Protein AF-A0AAX6GM76-F1 (afdb_monomer)

Nearest PDB structures (foldseek):
  7v5q-assembly1_B  TM=2.747E-01  e=6.723E+00  Equus caballus

pLDDT: mean 82.45, std 12.61, range [46.47, 95.69]

Radius of gyration: 21.74 Å; Cα contacts (8 Å, |Δi|>4): 68; chains: 1; bounding box: 50×52×58 Å

Organism: Iris pallida (NCBI:txid29817)

Structure (mmCIF, N/CA/C/O backbone):
data_AF-A0AAX6GM76-F1
#
_entry.id   AF-A0AAX6GM76-F1
#
loop_
_atom_site.group_PDB
_atom_site.id
_atom_site.type_symbol
_atom_site.label_atom_id
_atom_site.label_alt_id
_atom_site.label_comp_id
_atom_site.label_asym_i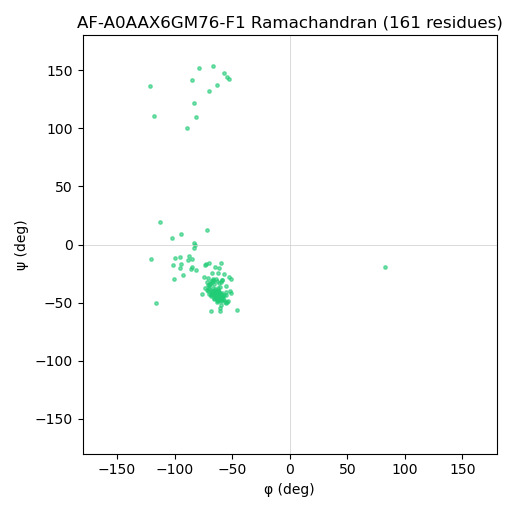d
_atom_site.label_entity_id
_atom_site.label_seq_id
_atom_site.pdbx_PDB_ins_code
_atom_site.Cartn_x
_atom_site.Cartn_y
_atom_site.Cartn_z
_atom_site.occupancy
_atom_site.B_iso_or_equiv
_atom_site.auth_seq_id
_atom_site.auth_comp_id
_atom_site.auth_asym_id
_atom_site.auth_atom_id
_atom_site.pdbx_PDB_model_num
ATOM 1 N N . MET A 1 1 ? -25.224 -11.315 -7.496 1.00 46.47 1 MET A N 1
ATOM 2 C CA . MET A 1 1 ? -23.792 -11.403 -7.122 1.00 46.47 1 MET A CA 1
ATOM 3 C C . MET A 1 1 ? -23.280 -12.782 -7.506 1.00 46.47 1 MET A C 1
ATOM 5 O O . MET A 1 1 ? -23.975 -13.757 -7.259 1.00 46.47 1 MET A O 1
ATOM 9 N N . ASN A 1 2 ? -22.149 -12.861 -8.211 1.00 49.84 2 ASN A N 1
ATOM 10 C CA . ASN A 1 2 ? -21.648 -14.112 -8.788 1.00 49.84 2 ASN A CA 1
ATOM 11 C C . ASN A 1 2 ? -21.162 -15.071 -7.682 1.00 49.84 2 ASN A C 1
ATOM 13 O O . ASN A 1 2 ? -20.393 -14.662 -6.814 1.00 49.84 2 ASN A O 1
ATOM 17 N N . LYS A 1 3 ? -21.581 -16.341 -7.735 1.00 53.06 3 LYS A N 1
ATOM 18 C CA . LYS A 1 3 ? -21.410 -17.371 -6.683 1.00 53.06 3 LYS A CA 1
ATOM 19 C C . LYS A 1 3 ? -19.941 -17.676 -6.323 1.00 53.06 3 LYS A C 1
ATOM 21 O O . LYS A 1 3 ? -19.661 -18.262 -5.286 1.00 53.06 3 LYS A O 1
ATOM 26 N N . TYR A 1 4 ? -19.003 -17.254 -7.172 1.00 53.56 4 TYR A N 1
ATOM 27 C CA . TYR A 1 4 ? -17.562 -17.489 -7.042 1.00 53.56 4 TYR A CA 1
ATOM 28 C C . TYR A 1 4 ? -16.806 -16.447 -6.200 1.00 53.56 4 TYR A C 1
ATOM 30 O O . TYR A 1 4 ? -15.641 -16.672 -5.886 1.00 53.56 4 TYR A O 1
ATOM 38 N N . ASN A 1 5 ? -17.435 -15.324 -5.825 1.00 54.28 5 ASN A N 1
ATOM 39 C CA . ASN A 1 5 ? -16.807 -14.305 -4.966 1.00 54.28 5 ASN A CA 1
ATOM 40 C C . ASN A 1 5 ? -16.889 -14.625 -3.461 1.00 54.28 5 ASN A C 1
ATOM 42 O O . ASN A 1 5 ? -16.346 -13.878 -2.656 1.00 54.28 5 ASN A O 1
ATOM 46 N N . GLU A 1 6 ? -17.549 -15.720 -3.082 1.00 59.25 6 GLU A N 1
ATOM 47 C CA . GLU A 1 6 ? -17.706 -16.137 -1.678 1.00 59.25 6 GLU A CA 1
ATOM 48 C C . GLU A 1 6 ? -16.626 -17.142 -1.243 1.00 59.25 6 GLU A C 1
ATOM 50 O O . GLU A 1 6 ? -16.390 -17.352 -0.055 1.00 59.25 6 GLU A O 1
ATOM 55 N N . LEU A 1 7 ? -15.929 -17.756 -2.204 1.00 70.75 7 LEU A N 1
ATOM 56 C CA . LEU A 1 7 ? -14.847 -18.696 -1.936 1.00 70.75 7 LEU A CA 1
ATOM 57 C C . LEU A 1 7 ? -13.529 -17.927 -1.834 1.00 70.75 7 LEU A C 1
ATOM 59 O O . LEU A 1 7 ? -12.909 -17.605 -2.850 1.00 70.75 7 LEU A O 1
ATOM 63 N N . GLY A 1 8 ? -13.072 -17.677 -0.604 1.00 76.94 8 GLY A N 1
ATOM 64 C CA . GLY A 1 8 ? -11.785 -17.019 -0.335 1.00 76.94 8 GLY A CA 1
ATOM 65 C C . GLY A 1 8 ? -10.607 -17.656 -1.087 1.00 76.94 8 GLY A C 1
ATOM 66 O O . GLY A 1 8 ? -9.698 -16.952 -1.517 1.00 76.94 8 GLY A O 1
ATOM 67 N N . SER A 1 9 ? -10.670 -18.964 -1.363 1.00 79.44 9 SER A N 1
ATOM 68 C CA . SER A 1 9 ? -9.685 -19.688 -2.176 1.00 79.44 9 SER A CA 1
ATOM 69 C C . SER A 1 9 ? -9.588 -19.189 -3.622 1.00 79.44 9 SER A C 1
ATOM 71 O O . SER A 1 9 ? -8.489 -19.119 -4.163 1.00 79.44 9 SER A O 1
ATOM 73 N N . VAL A 1 10 ? -10.702 -18.799 -4.254 1.00 85.50 10 VAL A N 1
ATOM 74 C CA . VAL A 1 10 ? -10.701 -18.264 -5.630 1.00 85.50 10 VAL A CA 1
ATOM 75 C C . VAL A 1 10 ? -10.066 -16.875 -5.659 1.00 85.50 10 VAL A C 1
ATOM 77 O O . VAL A 1 10 ? -9.321 -16.550 -6.581 1.00 85.50 10 VAL A O 1
ATOM 80 N N . ILE A 1 11 ? -10.324 -16.059 -4.635 1.00 85.88 11 ILE A N 1
A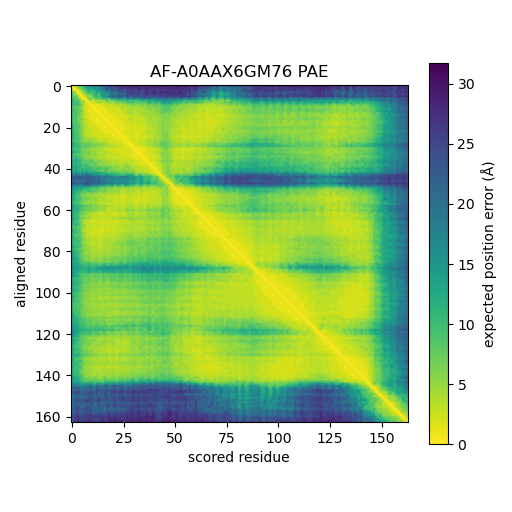TOM 81 C CA . ILE A 1 11 ? -9.728 -14.724 -4.503 1.00 85.88 11 ILE A CA 1
ATOM 82 C C . ILE A 1 11 ? -8.225 -14.842 -4.230 1.00 85.88 11 ILE A C 1
ATOM 84 O O . ILE A 1 11 ? -7.437 -14.178 -4.900 1.00 85.88 11 ILE A O 1
ATOM 88 N N . ALA A 1 12 ? -7.817 -15.739 -3.330 1.00 87.50 12 ALA A N 1
ATOM 89 C CA . ALA A 1 12 ? -6.409 -16.023 -3.069 1.00 87.50 12 ALA A CA 1
ATOM 90 C C . ALA A 1 12 ? -5.684 -16.517 -4.332 1.00 87.50 12 ALA A C 1
ATOM 92 O O . ALA A 1 12 ? -4.604 -16.023 -4.647 1.00 87.50 12 ALA A O 1
ATOM 93 N N . ALA A 1 13 ? -6.304 -17.418 -5.102 1.00 90.12 13 ALA A N 1
ATOM 94 C CA . ALA A 1 13 ? -5.755 -17.889 -6.371 1.00 90.12 13 ALA A CA 1
ATOM 95 C C . ALA A 1 13 ? -5.600 -16.754 -7.397 1.00 90.12 13 ALA A C 1
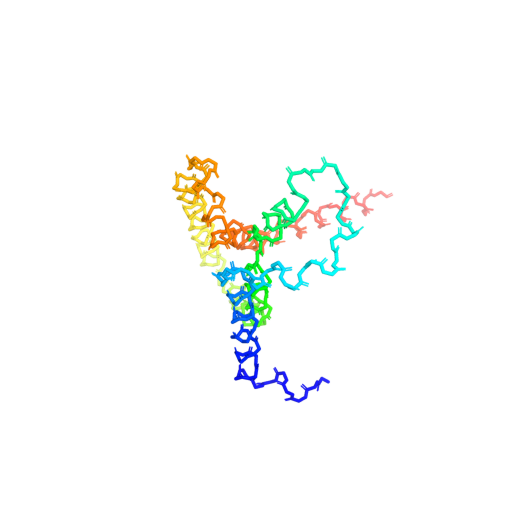ATOM 97 O O . ALA A 1 13 ? -4.577 -16.687 -8.070 1.00 90.12 13 ALA A O 1
ATOM 98 N N . LYS A 1 14 ? -6.569 -15.830 -7.492 1.00 89.50 14 LYS A N 1
ATOM 99 C CA . LYS A 1 14 ? -6.464 -14.644 -8.360 1.00 89.50 14 LYS A CA 1
ATOM 100 C C . LYS A 1 14 ? -5.312 -13.731 -7.945 1.00 89.50 14 LYS A C 1
ATOM 102 O O . LYS A 1 14 ? -4.514 -13.354 -8.793 1.00 89.50 14 LYS A O 1
ATOM 107 N N . ILE A 1 15 ? -5.205 -13.411 -6.655 1.00 90.94 15 ILE A N 1
ATOM 108 C CA . ILE A 1 15 ? -4.120 -12.578 -6.113 1.00 90.94 15 ILE A CA 1
ATOM 109 C C . ILE A 1 15 ? -2.764 -13.232 -6.399 1.00 90.94 15 ILE A C 1
ATOM 111 O O . ILE A 1 15 ? -1.852 -12.564 -6.882 1.00 90.94 15 ILE A O 1
ATOM 115 N N . PHE A 1 16 ? -2.651 -14.542 -6.169 1.00 92.50 16 PHE A N 1
ATOM 116 C CA . PHE A 1 16 ? -1.437 -15.304 -6.442 1.00 92.50 16 PHE A CA 1
ATOM 117 C C . PHE A 1 16 ? -1.094 -15.340 -7.937 1.00 92.50 16 PHE A C 1
ATOM 119 O O . PHE A 1 16 ? 0.053 -15.107 -8.307 1.00 92.50 16 PHE A O 1
ATOM 126 N N . ALA A 1 17 ? -2.079 -15.556 -8.809 1.00 93.00 17 ALA A N 1
ATOM 127 C CA . ALA A 1 17 ? -1.876 -15.515 -10.253 1.00 93.00 17 ALA A CA 1
ATOM 128 C C . ALA A 1 17 ? -1.413 -14.125 -10.721 1.00 93.00 17 ALA A C 1
ATOM 130 O O . ALA A 1 17 ? -0.452 -14.032 -11.479 1.00 93.00 17 ALA A O 1
ATOM 131 N N . CYS A 1 18 ? -2.028 -13.042 -10.231 1.00 91.50 18 CYS A N 1
ATOM 132 C CA . CYS A 1 18 ? -1.591 -11.675 -10.528 1.00 91.50 18 CYS A CA 1
ATOM 133 C C . CYS A 1 18 ? -0.161 -11.408 -10.041 1.00 91.50 18 CYS A C 1
ATOM 135 O O . CYS A 1 18 ? 0.623 -10.795 -10.762 1.00 91.50 18 CYS A O 1
ATOM 137 N N . PHE A 1 19 ? 0.192 -11.895 -8.848 1.00 92.00 19 PHE A N 1
ATOM 138 C CA . PHE A 1 19 ? 1.552 -11.811 -8.323 1.00 92.00 19 PHE A CA 1
ATOM 139 C C . PHE A 1 19 ? 2.556 -12.526 -9.230 1.00 92.00 19 PHE A C 1
ATOM 141 O O . PHE A 1 19 ? 3.558 -11.928 -9.615 1.00 92.00 19 PHE A O 1
ATOM 148 N N . LEU A 1 20 ? 2.261 -13.765 -9.636 1.00 93.31 20 LEU A N 1
ATOM 149 C CA . LEU A 1 20 ? 3.115 -14.513 -10.557 1.00 93.31 20 LEU A CA 1
ATOM 150 C C . LEU A 1 20 ? 3.272 -13.805 -11.902 1.00 93.31 20 LEU A C 1
ATOM 152 O O . LEU A 1 20 ? 4.383 -13.723 -12.408 1.00 93.31 20 LEU A O 1
ATOM 156 N N . VAL A 1 21 ? 2.192 -13.259 -12.464 1.00 92.62 21 VAL A N 1
ATOM 157 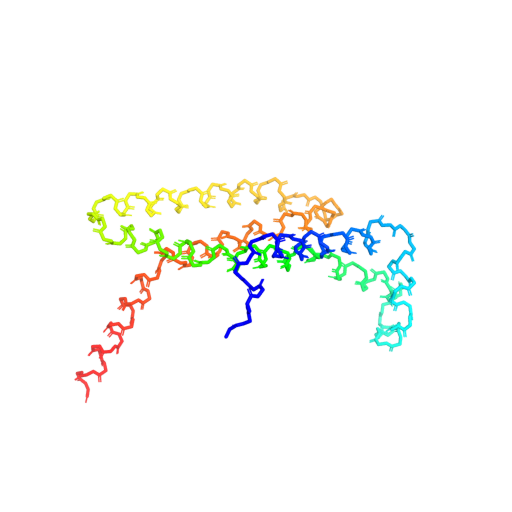C CA . VAL A 1 21 ? 2.249 -12.501 -13.722 1.00 92.62 21 VAL A CA 1
ATOM 158 C C . VAL A 1 21 ? 3.182 -11.296 -13.595 1.00 92.62 21 VAL A C 1
ATOM 160 O O . VAL A 1 21 ? 4.017 -11.085 -14.470 1.00 92.62 21 VAL A O 1
ATOM 163 N N . ILE A 1 22 ? 3.098 -10.535 -12.500 1.00 91.56 22 ILE A N 1
ATOM 164 C CA . ILE A 1 22 ? 3.978 -9.379 -12.272 1.00 91.56 22 ILE A CA 1
ATOM 165 C C . ILE A 1 22 ? 5.439 -9.814 -12.129 1.00 91.56 22 ILE A C 1
ATOM 167 O O . ILE A 1 22 ? 6.309 -9.224 -12.767 1.00 91.56 22 ILE A O 1
ATOM 171 N N . VAL A 1 23 ? 5.713 -10.864 -11.352 1.00 90.62 23 VAL A N 1
ATOM 172 C CA . VAL A 1 23 ? 7.074 -11.400 -11.198 1.00 90.62 23 VAL A CA 1
ATOM 173 C C . VAL A 1 23 ? 7.625 -11.870 -12.545 1.00 90.62 23 VAL A C 1
ATOM 175 O O . VAL A 1 23 ? 8.740 -11.509 -12.907 1.00 90.62 23 VAL A O 1
ATOM 178 N N . LEU A 1 24 ? 6.840 -12.612 -13.328 1.00 92.44 24 LEU A N 1
ATOM 179 C CA . LEU A 1 24 ? 7.266 -13.098 -14.641 1.00 92.44 24 LEU A CA 1
ATOM 180 C C . LEU A 1 24 ? 7.556 -11.956 -15.617 1.00 92.44 24 LEU A C 1
ATOM 182 O O . LEU A 1 24 ? 8.555 -12.010 -16.322 1.00 92.44 24 LEU A O 1
ATOM 186 N N . ILE A 1 25 ? 6.710 -10.924 -15.655 1.00 91.69 25 ILE A N 1
ATOM 187 C CA . ILE A 1 25 ? 6.888 -9.800 -16.579 1.00 91.69 25 ILE A CA 1
ATOM 188 C C . ILE A 1 25 ? 8.099 -8.946 -16.193 1.00 91.69 25 ILE A C 1
ATOM 190 O O . ILE A 1 25 ? 8.847 -8.530 -17.074 1.00 91.69 25 ILE A O 1
ATOM 194 N N . TYR A 1 26 ? 8.295 -8.660 -14.903 1.00 89.12 26 TYR A N 1
ATOM 195 C CA . TYR A 1 26 ? 9.270 -7.655 -14.474 1.00 89.12 26 TYR A CA 1
ATOM 196 C C . TYR A 1 26 ? 10.608 -8.210 -13.969 1.00 89.12 26 TYR A C 1
ATOM 198 O O . TYR A 1 26 ? 11.616 -7.512 -14.104 1.00 89.12 26 TYR A O 1
ATOM 206 N N . GLU A 1 27 ? 10.637 -9.411 -13.382 1.00 87.75 27 GLU A N 1
ATOM 207 C CA . GLU A 1 27 ? 11.860 -10.010 -12.818 1.00 87.75 27 GLU A CA 1
ATOM 208 C C . GLU A 1 27 ? 12.587 -10.912 -13.826 1.00 87.75 27 GLU A C 1
ATOM 210 O O . GLU A 1 27 ? 13.805 -11.069 -13.743 1.00 87.75 27 GLU A O 1
ATOM 215 N N . VAL A 1 28 ? 11.876 -11.490 -14.804 1.00 90.50 28 VAL A N 1
ATOM 216 C CA . VAL A 1 28 ? 12.511 -12.315 -15.844 1.00 90.50 28 VAL A CA 1
ATOM 217 C C . VAL A 1 28 ? 13.066 -11.407 -16.950 1.00 90.50 28 VAL A C 1
ATOM 219 O O . VAL A 1 28 ? 12.303 -10.657 -17.568 1.00 90.50 28 VAL A O 1
ATOM 222 N N . PRO A 1 29 ? 14.380 -11.461 -17.243 1.00 87.88 29 PRO A N 1
ATOM 223 C CA . PRO A 1 29 ? 14.975 -10.629 -18.284 1.00 87.88 29 PRO A CA 1
ATOM 224 C C . PRO A 1 29 ? 14.385 -10.969 -19.661 1.00 87.88 29 PRO A C 1
ATOM 226 O O . PRO A 1 29 ? 14.204 -12.138 -19.998 1.00 87.88 29 PRO A O 1
ATOM 229 N N . GLY A 1 30 ? 14.078 -9.942 -20.457 1.00 86.25 30 GLY A N 1
ATOM 230 C CA . GLY A 1 30 ? 13.548 -10.065 -21.819 1.00 86.25 30 GLY A CA 1
ATOM 231 C C . GLY A 1 30 ? 12.035 -10.292 -21.931 1.00 86.25 30 GLY A C 1
ATOM 232 O O . GLY A 1 30 ? 11.467 -10.004 -22.981 1.00 86.25 30 GLY A O 1
ATOM 233 N N . VAL A 1 31 ? 11.341 -10.742 -20.876 1.00 91.62 31 VAL A N 1
ATOM 234 C CA . VAL A 1 31 ? 9.875 -10.941 -20.935 1.00 91.62 31 VAL A CA 1
ATOM 235 C C . VAL A 1 31 ? 9.147 -9.609 -21.084 1.00 91.62 31 VAL A C 1
ATOM 237 O O . VAL A 1 31 ? 8.230 -9.503 -21.896 1.00 91.62 31 VAL A O 1
ATOM 240 N N . PHE A 1 32 ? 9.579 -8.585 -20.344 1.00 90.50 32 PHE A N 1
ATOM 241 C CA . PHE A 1 32 ? 9.028 -7.236 -20.455 1.00 90.50 32 PHE A CA 1
ATOM 242 C C . PHE A 1 32 ? 9.087 -6.719 -21.900 1.00 90.50 32 PHE A C 1
ATOM 244 O O . PHE A 1 32 ? 8.070 -6.296 -22.445 1.00 90.50 32 PHE A O 1
ATOM 251 N N . ASP A 1 33 ? 10.251 -6.826 -22.539 1.00 89.12 33 ASP A N 1
ATOM 252 C CA . ASP A 1 33 ? 10.480 -6.303 -23.888 1.00 89.12 33 ASP A CA 1
ATOM 253 C C . ASP A 1 33 ? 9.659 -7.063 -24.935 1.00 89.12 33 ASP A C 1
ATOM 255 O O . ASP A 1 33 ? 9.095 -6.464 -25.846 1.00 89.12 33 ASP A O 1
ATOM 259 N N . VAL A 1 34 ? 9.496 -8.380 -24.783 1.00 91.81 34 VAL A N 1
ATOM 260 C CA . VAL A 1 34 ? 8.638 -9.180 -25.674 1.00 91.81 34 VAL A CA 1
ATOM 261 C C . VAL A 1 34 ? 7.165 -8.784 -25.542 1.00 91.81 34 VAL A C 1
ATOM 263 O O . VAL A 1 34 ? 6.459 -8.706 -26.545 1.00 91.81 34 VAL A O 1
ATOM 266 N N . VAL A 1 35 ? 6.694 -8.521 -24.321 1.00 91.44 35 VAL A N 1
ATOM 267 C CA . VAL A 1 35 ? 5.296 -8.140 -24.065 1.00 91.44 35 VAL A CA 1
ATOM 268 C C . VAL A 1 35 ? 4.998 -6.725 -24.566 1.00 91.44 35 VAL A C 1
ATOM 270 O O . VAL A 1 35 ? 3.919 -6.492 -25.112 1.00 91.44 35 VAL A O 1
ATOM 273 N N . TRP A 1 36 ? 5.934 -5.787 -24.390 1.00 89.12 36 TRP A N 1
ATOM 274 C CA . TRP A 1 36 ? 5.701 -4.363 -24.643 1.00 89.12 36 TRP A CA 1
ATOM 275 C C . TRP A 1 36 ? 6.258 -3.834 -25.971 1.00 89.12 36 TRP A C 1
ATOM 277 O O . TRP A 1 36 ? 5.760 -2.814 -26.442 1.00 89.12 36 TRP A O 1
ATOM 287 N N . SER A 1 37 ? 7.189 -4.525 -26.637 1.00 86.88 37 SER A N 1
ATOM 288 C CA . SER A 1 37 ? 7.703 -4.119 -27.962 1.00 86.88 37 SER A CA 1
ATOM 289 C C . SER A 1 37 ? 6.630 -3.929 -29.043 1.00 86.88 37 SER A C 1
ATOM 291 O O . SER A 1 37 ? 6.746 -2.966 -29.801 1.00 86.88 37 SER A O 1
ATOM 293 N N . PRO A 1 38 ? 5.527 -4.710 -29.116 1.00 89.81 38 PRO A N 1
ATOM 294 C CA . PRO A 1 38 ? 4.475 -4.445 -30.101 1.00 89.81 38 PRO A CA 1
ATOM 295 C C . PRO A 1 38 ? 3.763 -3.102 -29.880 1.00 89.81 38 PRO A C 1
ATOM 297 O O . PRO A 1 38 ? 3.114 -2.589 -30.789 1.00 89.81 38 PRO A O 1
ATOM 300 N N . PHE A 1 39 ? 3.869 -2.542 -28.673 1.00 87.25 39 PHE A N 1
ATOM 301 C CA . PHE A 1 39 ? 3.248 -1.287 -28.259 1.00 87.25 39 PHE A CA 1
ATOM 302 C C . PHE A 1 39 ? 4.231 -0.115 -28.238 1.00 87.25 39 PHE A C 1
ATOM 304 O O . PHE A 1 39 ? 3.851 0.982 -27.837 1.00 87.25 39 PHE A O 1
ATOM 311 N N . GLU A 1 40 ? 5.471 -0.309 -28.694 1.00 83.94 40 GLU A N 1
ATOM 312 C CA . GLU A 1 40 ? 6.502 0.733 -28.682 1.00 83.94 40 GLU A CA 1
ATOM 313 C C . 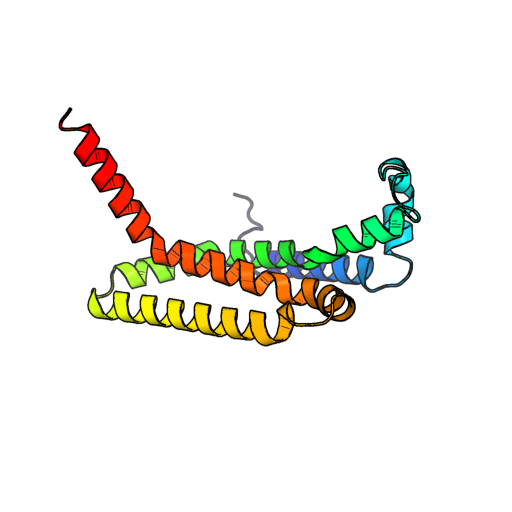GLU A 1 40 ? 6.080 1.979 -29.472 1.00 83.94 40 GLU A C 1
ATOM 315 O O . GLU A 1 40 ? 6.388 3.093 -29.072 1.00 83.94 40 GLU A O 1
ATOM 320 N N . PHE A 1 41 ? 5.268 1.820 -30.522 1.00 84.88 41 PHE A N 1
ATOM 321 C CA . PHE A 1 41 ? 4.734 2.942 -31.303 1.00 84.88 41 PHE A CA 1
ATOM 322 C C . PHE A 1 41 ? 3.854 3.919 -30.494 1.00 84.88 41 PHE A C 1
ATOM 324 O O . PHE A 1 41 ? 3.626 5.040 -30.944 1.00 84.88 41 PHE A O 1
ATOM 331 N N . LEU A 1 42 ? 3.318 3.498 -29.338 1.00 84.19 42 LEU A N 1
ATOM 332 C CA . LEU A 1 42 ? 2.551 4.361 -28.428 1.00 84.19 42 LEU A CA 1
ATOM 333 C C . LEU A 1 42 ? 3.459 5.209 -27.533 1.00 84.19 42 LEU A C 1
ATOM 335 O O . LEU A 1 42 ? 3.013 6.221 -26.990 1.00 84.19 42 LEU A O 1
ATOM 339 N N . LEU A 1 43 ? 4.708 4.783 -27.346 1.00 79.75 43 LEU A N 1
ATOM 340 C CA . LEU A 1 43 ? 5.693 5.493 -26.552 1.00 79.75 43 LEU A CA 1
ATOM 341 C C . LEU A 1 43 ? 6.279 6.591 -27.441 1.00 79.75 43 LEU A C 1
ATOM 343 O O . LEU A 1 43 ? 6.962 6.323 -28.426 1.00 79.75 43 LEU A O 1
ATOM 347 N N . GLY A 1 44 ? 5.947 7.843 -27.126 1.00 67.94 44 GLY A N 1
ATOM 348 C CA . GLY A 1 44 ? 6.475 8.997 -27.847 1.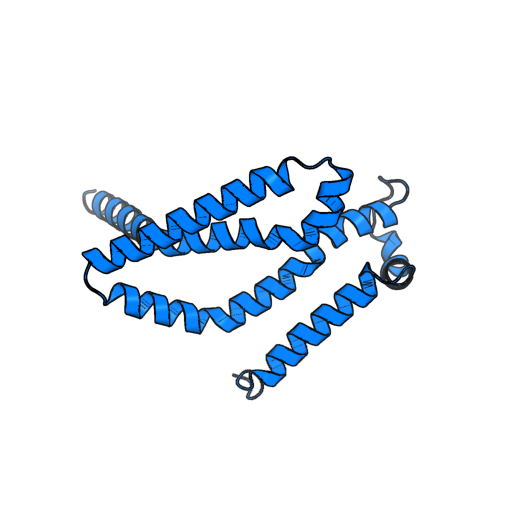00 67.94 44 GLY A CA 1
ATOM 349 C C . GLY A 1 44 ? 8.005 8.983 -27.878 1.00 67.94 44 GLY A C 1
ATOM 350 O O . GLY A 1 44 ? 8.658 8.596 -26.910 1.00 67.94 44 GLY A O 1
ATOM 351 N N . SER A 1 45 ? 8.577 9.442 -28.987 1.00 63.44 45 SER A N 1
ATOM 352 C CA . SER A 1 45 ? 10.019 9.442 -29.271 1.00 63.44 45 SER A CA 1
ATOM 353 C C . SER A 1 45 ? 10.841 10.453 -28.456 1.00 63.44 45 SER A C 1
ATOM 355 O O . SER A 1 45 ? 11.990 10.722 -28.798 1.00 63.44 45 SER A O 1
ATOM 357 N N . ASP A 1 46 ? 10.269 11.046 -27.407 1.00 64.94 46 ASP A N 1
ATOM 358 C CA . ASP A 1 46 ? 10.917 12.107 -26.625 1.00 64.94 46 ASP A CA 1
ATOM 359 C C . ASP A 1 46 ? 12.051 11.576 -25.724 1.00 64.94 46 ASP A C 1
ATOM 361 O O . ASP A 1 46 ? 12.912 12.345 -25.299 1.00 64.94 46 ASP A O 1
ATOM 365 N N . TYR A 1 47 ? 12.096 10.261 -25.469 1.00 63.41 47 TYR A N 1
ATOM 366 C CA . TYR A 1 47 ? 13.119 9.597 -24.656 1.00 63.41 47 TYR A CA 1
ATOM 367 C C . TYR A 1 47 ? 13.853 8.515 -25.457 1.00 63.41 47 TYR A C 1
ATOM 369 O O . TYR A 1 47 ? 13.226 7.713 -26.144 1.00 63.41 47 TYR A O 1
ATOM 377 N N . ASN A 1 48 ? 15.183 8.460 -25.328 1.00 67.81 48 ASN A N 1
ATOM 378 C CA . ASN A 1 48 ? 16.035 7.433 -25.935 1.00 67.81 48 ASN A CA 1
ATOM 379 C C . ASN A 1 48 ? 16.765 6.637 -24.833 1.00 67.81 48 ASN A C 1
ATOM 381 O O . ASN A 1 48 ? 17.671 7.215 -24.226 1.00 67.81 48 ASN A O 1
ATOM 385 N N . PRO A 1 49 ? 16.452 5.343 -24.592 1.00 77.31 49 PRO A N 1
ATOM 386 C CA . PRO A 1 49 ? 15.435 4.502 -25.245 1.00 77.31 49 PRO A CA 1
ATOM 387 C C . PRO A 1 49 ? 14.024 4.654 -24.631 1.00 77.31 49 PRO A C 1
ATOM 389 O O . PRO A 1 49 ? 13.893 4.691 -23.406 1.00 77.31 49 PRO A O 1
ATOM 392 N N . PRO A 1 50 ? 12.947 4.656 -25.440 1.00 80.75 50 PRO A N 1
ATOM 393 C CA . PRO A 1 50 ? 11.577 4.838 -24.943 1.00 80.75 50 PRO A CA 1
ATOM 394 C C . PRO A 1 50 ? 11.100 3.665 -24.072 1.00 80.75 50 PRO A C 1
ATOM 396 O O . PRO A 1 50 ? 10.333 3.854 -23.125 1.00 80.75 50 PRO A O 1
ATOM 399 N N . MET A 1 51 ? 11.585 2.452 -24.357 1.00 83.50 51 MET A N 1
ATOM 400 C CA . MET A 1 51 ? 11.220 1.236 -23.626 1.00 83.50 51 MET A CA 1
ATOM 401 C C . MET A 1 51 ? 11.781 1.209 -22.198 1.00 83.50 51 MET A C 1
ATOM 403 O O . MET A 1 51 ? 11.105 0.733 -21.287 1.00 83.50 51 MET A O 1
ATOM 407 N N . ASP A 1 52 ? 12.979 1.756 -21.981 1.00 83.81 52 ASP A N 1
ATOM 408 C CA . ASP A 1 52 ? 13.606 1.798 -20.655 1.00 83.81 52 ASP A CA 1
ATOM 409 C C . ASP A 1 52 ? 12.846 2.735 -19.718 1.00 83.81 52 ASP A C 1
ATOM 411 O O . ASP A 1 52 ? 12.554 2.384 -18.573 1.00 83.81 52 ASP A O 1
ATOM 415 N N . GLU A 1 53 ? 12.445 3.898 -20.230 1.00 85.12 53 GLU A N 1
ATOM 416 C CA . GLU A 1 53 ? 11.634 4.856 -19.484 1.00 85.12 53 GLU A CA 1
ATOM 417 C C . GLU A 1 53 ? 10.242 4.288 -19.182 1.00 85.12 53 GLU A C 1
ATOM 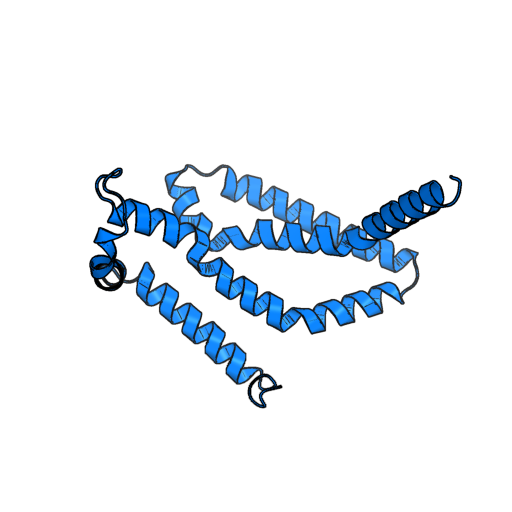419 O O . GLU A 1 53 ? 9.736 4.399 -18.060 1.00 85.12 53 GLU A O 1
ATOM 424 N N . TRP A 1 54 ? 9.629 3.616 -20.161 1.00 87.94 54 TRP A N 1
ATOM 425 C CA . TRP A 1 54 ? 8.370 2.908 -19.954 1.00 87.94 54 TRP A CA 1
ATOM 426 C C . TRP A 1 54 ? 8.496 1.831 -18.876 1.00 87.94 54 TRP A C 1
ATOM 428 O O . TRP A 1 54 ? 7.658 1.755 -17.972 1.00 87.94 54 TRP A O 1
ATOM 438 N N . ARG A 1 55 ? 9.560 1.024 -18.920 1.00 88.25 55 ARG A N 1
ATOM 439 C CA . ARG A 1 55 ? 9.845 -0.014 -17.925 1.00 88.25 55 ARG A CA 1
ATOM 440 C C . ARG A 1 55 ? 10.068 0.568 -16.536 1.00 88.25 55 ARG A C 1
ATOM 442 O O . ARG A 1 55 ? 9.552 0.018 -15.564 1.00 88.25 55 ARG A O 1
ATOM 449 N N . TYR A 1 56 ? 10.787 1.682 -16.441 1.00 86.56 56 TYR A N 1
ATOM 450 C CA . TYR A 1 56 ? 10.995 2.399 -15.190 1.00 86.56 56 TYR A CA 1
ATOM 451 C C . TYR A 1 56 ? 9.659 2.875 -14.606 1.00 86.56 56 TYR A C 1
ATOM 453 O O . TYR A 1 56 ? 9.299 2.499 -13.490 1.00 86.56 56 TYR A O 1
ATOM 461 N N . ARG A 1 57 ? 8.862 3.615 -15.388 1.00 86.00 57 ARG A N 1
ATOM 462 C CA . ARG A 1 57 ? 7.585 4.187 -14.931 1.00 86.00 57 ARG A CA 1
ATOM 463 C C . ARG A 1 57 ? 6.545 3.133 -14.572 1.00 86.00 57 ARG A C 1
ATOM 465 O O . ARG A 1 57 ? 5.901 3.239 -13.534 1.00 86.00 57 ARG A O 1
ATOM 472 N N . SER A 1 58 ? 6.386 2.115 -15.412 1.00 88.00 58 SER A N 1
ATOM 473 C CA . SER A 1 58 ? 5.437 1.022 -15.172 1.00 88.00 58 SER A CA 1
ATOM 474 C C . SER A 1 58 ? 5.880 0.101 -14.027 1.00 88.00 58 SER A C 1
ATOM 476 O O . SER A 1 58 ? 5.044 -0.457 -13.313 1.00 88.00 58 SER A O 1
ATOM 478 N N . GLY A 1 59 ? 7.192 -0.019 -13.802 1.00 86.50 59 GLY A N 1
ATOM 479 C CA . GLY A 1 59 ? 7.774 -0.829 -12.738 1.00 86.50 59 GLY A CA 1
ATOM 480 C C . GLY A 1 59 ? 7.652 -0.228 -11.338 1.00 86.50 59 GLY A C 1
ATOM 481 O O . GLY A 1 59 ? 7.584 -1.000 -10.379 1.00 86.50 59 GL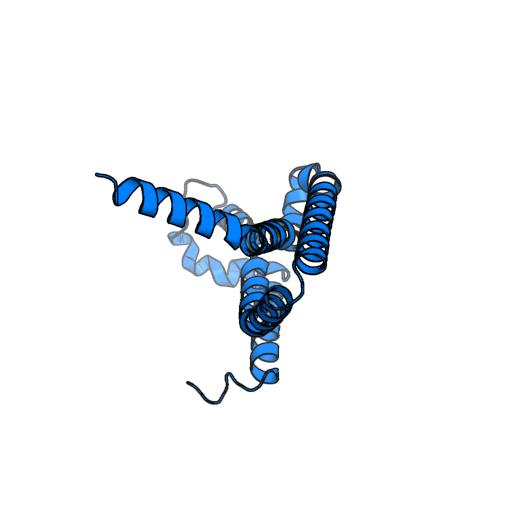Y A O 1
ATOM 482 N N . LEU A 1 60 ? 7.588 1.105 -11.210 1.00 85.81 60 LEU A N 1
ATOM 483 C CA . LEU A 1 60 ? 7.551 1.811 -9.919 1.00 85.81 60 LEU A CA 1
ATOM 484 C C . LEU A 1 60 ? 6.400 1.344 -9.017 1.00 85.81 60 LEU A C 1
ATOM 486 O O . LEU A 1 60 ? 6.616 1.079 -7.840 1.00 85.81 60 LEU A O 1
ATOM 490 N N . ASP A 1 61 ? 5.203 1.161 -9.570 1.00 85.06 61 ASP A N 1
ATOM 491 C CA . ASP A 1 61 ? 3.988 0.856 -8.803 1.00 85.06 61 ASP A CA 1
ATOM 492 C C . ASP A 1 61 ? 3.428 -0.554 -9.060 1.00 85.06 61 ASP A C 1
ATOM 494 O O . ASP A 1 61 ? 2.273 -0.854 -8.754 1.00 85.06 61 ASP A O 1
ATOM 498 N N . ARG A 1 62 ? 4.243 -1.473 -9.590 1.00 88.31 62 ARG A N 1
ATOM 499 C CA . ARG A 1 62 ? 3.780 -2.791 -10.071 1.00 88.31 62 ARG A CA 1
ATOM 500 C C . ARG A 1 62 ? 3.046 -3.655 -9.034 1.00 88.31 62 ARG A C 1
ATOM 502 O O . ARG A 1 62 ? 2.220 -4.480 -9.411 1.00 88.31 62 ARG A O 1
ATOM 509 N N . TYR A 1 63 ? 3.299 -3.472 -7.737 1.00 89.62 63 TYR A N 1
ATOM 510 C CA . TYR A 1 63 ? 2.655 -4.256 -6.673 1.00 89.62 63 TYR A CA 1
ATOM 511 C C . TYR A 1 63 ? 1.422 -3.581 -6.052 1.00 89.62 63 TYR A C 1
ATOM 513 O O . TYR A 1 63 ? 0.670 -4.241 -5.326 1.00 89.62 63 TYR A O 1
ATOM 521 N N . ILE A 1 64 ? 1.153 -2.299 -6.339 1.00 89.44 64 ILE A N 1
ATOM 522 C CA . ILE A 1 64 ? 0.111 -1.555 -5.616 1.00 89.44 64 ILE A CA 1
ATOM 523 C C . ILE A 1 64 ? -1.296 -2.093 -5.888 1.00 89.44 64 ILE A C 1
ATOM 525 O O . ILE A 1 64 ? -2.152 -2.093 -5.003 1.00 89.44 64 ILE A O 1
ATOM 529 N N . TRP A 1 65 ? -1.536 -2.642 -7.080 1.00 86.94 65 TRP A N 1
ATOM 530 C CA . TRP A 1 65 ? -2.835 -3.220 -7.437 1.00 86.94 65 TRP A CA 1
ATOM 531 C C . TRP A 1 65 ? -3.119 -4.509 -6.661 1.00 86.94 65 TRP A C 1
ATOM 533 O O . TRP A 1 65 ? -4.260 -4.750 -6.268 1.00 86.94 65 TRP A O 1
ATOM 543 N N . ILE A 1 66 ? -2.088 -5.310 -6.370 1.00 91.06 66 ILE A N 1
ATOM 544 C CA . ILE A 1 66 ? -2.211 -6.513 -5.534 1.00 91.06 66 ILE A CA 1
ATOM 545 C C . ILE A 1 66 ? -2.601 -6.119 -4.115 1.00 91.06 66 ILE A C 1
ATOM 547 O O . ILE A 1 66 ? -3.539 -6.679 -3.547 1.00 91.06 66 ILE A O 1
ATOM 551 N N . VAL A 1 67 ? -1.925 -5.110 -3.568 1.00 90.62 67 VAL A N 1
ATOM 552 C CA . VAL A 1 67 ? -2.259 -4.564 -2.253 1.00 90.62 67 VAL A CA 1
ATOM 553 C C . VAL A 1 67 ? -3.693 -4.028 -2.247 1.00 90.62 67 VAL A C 1
ATOM 555 O O . VAL A 1 67 ? -4.456 -4.340 -1.335 1.00 90.62 67 VAL A O 1
ATOM 558 N N . GLY A 1 68 ? -4.113 -3.319 -3.297 1.00 90.19 68 GLY A N 1
ATOM 559 C CA . GLY A 1 68 ? -5.495 -2.867 -3.472 1.00 90.19 68 GLY A CA 1
ATOM 560 C C . GLY A 1 68 ? -6.521 -4.007 -3.452 1.00 90.19 68 GLY A C 1
ATOM 561 O O . GLY A 1 68 ? -7.536 -3.901 -2.762 1.00 90.19 68 GLY A O 1
ATOM 562 N N . MET A 1 69 ? -6.245 -5.128 -4.131 1.00 90.56 69 MET A N 1
ATOM 563 C CA . MET A 1 69 ? -7.106 -6.320 -4.090 1.00 90.56 69 MET A CA 1
ATOM 564 C C . MET A 1 69 ? -7.212 -6.910 -2.678 1.00 90.56 69 MET A C 1
ATOM 566 O O . MET A 1 69 ? -8.303 -7.291 -2.251 1.00 90.56 69 MET A O 1
ATOM 570 N N . ILE A 1 70 ? -6.102 -6.947 -1.932 1.00 90.69 70 ILE A N 1
ATOM 571 C CA . ILE A 1 70 ? -6.075 -7.400 -0.534 1.00 90.69 70 ILE A CA 1
ATOM 572 C C . ILE A 1 70 ? -6.925 -6.470 0.342 1.00 90.69 70 ILE A C 1
ATOM 574 O O . ILE A 1 70 ? -7.773 -6.942 1.100 1.00 90.69 70 ILE A O 1
ATOM 578 N N . TYR A 1 71 ? -6.757 -5.152 0.210 1.00 88.94 71 TYR A N 1
ATOM 579 C CA . TYR A 1 71 ? -7.559 -4.171 0.944 1.00 88.94 71 TYR A CA 1
ATOM 580 C C . TYR A 1 71 ? -9.051 -4.309 0.652 1.00 88.94 71 TYR A C 1
ATOM 582 O O . TYR A 1 71 ? -9.850 -4.303 1.584 1.00 88.94 71 TYR A O 1
ATOM 590 N N . ALA A 1 72 ? -9.432 -4.482 -0.614 1.00 88.62 72 ALA A N 1
ATOM 591 C CA . ALA A 1 72 ? -10.825 -4.680 -1.000 1.00 88.62 72 ALA A CA 1
ATOM 592 C C . ALA A 1 72 ? -11.419 -5.958 -0.384 1.00 88.62 72 ALA A C 1
ATOM 594 O O . ALA A 1 72 ? -12.558 -5.946 0.081 1.00 88.62 72 ALA A O 1
ATOM 595 N N . TYR A 1 73 ? -10.642 -7.043 -0.322 1.00 88.88 73 TYR A N 1
ATOM 596 C CA . TYR A 1 73 ? -11.069 -8.288 0.315 1.00 88.88 73 TYR A CA 1
ATOM 597 C C . TYR A 1 73 ? -11.289 -8.130 1.828 1.00 88.88 73 TYR A C 1
ATOM 599 O O . TYR A 1 73 ? -12.281 -8.623 2.367 1.00 88.88 73 TYR A O 1
ATOM 607 N N . TYR A 1 74 ? -10.398 -7.411 2.519 1.00 88.25 74 TYR A N 1
ATOM 608 C CA . TYR A 1 74 ? -10.501 -7.193 3.965 1.00 88.25 74 TYR A CA 1
ATOM 609 C C . TYR A 1 74 ? -11.404 -6.022 4.367 1.00 88.25 74 TYR A C 1
ATOM 611 O O . TYR A 1 74 ? -11.775 -5.937 5.538 1.00 88.25 74 TYR A O 1
ATOM 619 N N . HIS A 1 75 ? -11.806 -5.161 3.429 1.00 86.69 75 HIS A N 1
ATOM 620 C CA . HIS A 1 75 ? -12.672 -4.006 3.671 1.00 86.69 75 HIS A CA 1
ATOM 621 C C . HIS A 1 75 ? -13.904 -4.320 4.542 1.00 86.69 75 HIS A C 1
ATOM 623 O O . HIS A 1 75 ? -14.024 -3.713 5.607 1.00 86.69 75 HIS A O 1
ATOM 629 N N . PRO A 1 76 ? -14.787 -5.284 4.192 1.00 86.75 76 PRO A N 1
ATOM 630 C CA . PRO A 1 76 ? -15.984 -5.566 4.992 1.00 86.75 76 PRO A CA 1
ATOM 631 C C . PRO A 1 76 ? -15.652 -6.088 6.393 1.00 86.75 76 PRO A C 1
ATOM 633 O O . PRO A 1 76 ? -16.409 -5.882 7.339 1.00 86.75 76 PRO A O 1
ATOM 636 N N . THR A 1 77 ? -14.520 -6.774 6.547 1.00 87.81 77 THR A N 1
ATOM 637 C CA . THR A 1 77 ? -14.049 -7.224 7.854 1.00 87.81 77 THR A CA 1
ATOM 638 C C . THR A 1 77 ? -13.647 -6.011 8.681 1.00 87.81 77 THR A C 1
ATOM 640 O O . THR A 1 77 ? -14.230 -5.800 9.741 1.00 87.81 77 THR A O 1
ATOM 643 N N . VAL A 1 78 ? -12.717 -5.187 8.188 1.00 86.81 78 VAL A N 1
ATOM 644 C CA . VAL A 1 78 ? -12.215 -3.979 8.872 1.00 86.81 78 VAL A CA 1
ATOM 645 C C . VAL A 1 78 ? -13.353 -3.027 9.242 1.00 86.81 78 VAL A C 1
ATOM 647 O O . VAL A 1 78 ? -13.376 -2.515 10.357 1.00 86.81 78 VAL A O 1
ATOM 650 N N . GLU A 1 79 ? -14.329 -2.848 8.357 1.00 85.12 79 GLU A N 1
ATOM 651 C CA . GLU A 1 79 ? -15.517 -2.032 8.606 1.00 85.12 79 GLU A CA 1
ATOM 652 C C . GLU A 1 79 ? -16.330 -2.535 9.811 1.00 85.12 79 GLU A C 1
ATOM 654 O O . GLU A 1 79 ? -16.679 -1.748 10.689 1.00 85.12 79 GLU A O 1
ATOM 659 N N . ARG A 1 80 ? -16.541 -3.852 9.940 1.00 86.81 80 ARG A N 1
ATOM 660 C CA . ARG A 1 80 ? -17.204 -4.442 11.120 1.00 86.81 80 ARG A CA 1
ATOM 661 C C . ARG A 1 80 ? -16.393 -4.258 12.404 1.00 86.81 80 ARG A C 1
ATOM 663 O O . ARG A 1 80 ? -16.975 -4.031 13.462 1.00 86.81 80 ARG A O 1
ATOM 670 N N . TRP A 1 81 ? -15.061 -4.373 12.345 1.00 87.00 81 TRP A N 1
ATOM 671 C CA . TRP A 1 81 ? -14.199 -4.095 13.506 1.00 87.00 81 TRP A CA 1
ATOM 672 C C . TRP A 1 81 ? -14.306 -2.632 13.933 1.00 87.00 81 TRP A C 1
ATOM 674 O O . TRP A 1 81 ? -14.383 -2.345 15.127 1.00 87.00 81 TRP A O 1
ATOM 684 N N . LEU A 1 82 ? -14.356 -1.717 12.962 1.00 84.31 82 LEU A N 1
ATOM 685 C CA . LEU A 1 82 ? -14.528 -0.296 13.221 1.00 84.31 82 LEU A CA 1
ATOM 686 C C . LEU A 1 82 ? -15.892 -0.011 13.862 1.00 84.31 82 LEU A C 1
ATOM 688 O O . LEU A 1 82 ? -15.927 0.675 14.874 1.00 84.31 82 LEU A O 1
ATOM 692 N N . GLN A 1 83 ? -16.985 -0.592 13.359 1.00 84.44 83 GLN A N 1
ATOM 693 C CA . GLN A 1 83 ? -18.323 -0.451 13.955 1.00 84.44 83 GLN A CA 1
ATOM 694 C C . GLN A 1 83 ? -18.353 -0.908 15.423 1.00 84.44 83 GLN A C 1
ATOM 696 O O . GLN A 1 83 ? -18.776 -0.155 16.296 1.00 84.44 83 GLN A O 1
ATOM 701 N N . LYS A 1 84 ? -17.785 -2.081 15.730 1.00 86.50 84 LYS A N 1
ATOM 702 C CA . LYS A 1 84 ? -17.661 -2.575 17.117 1.00 86.50 84 LYS A CA 1
ATOM 703 C C . LYS A 1 84 ? -16.830 -1.648 18.008 1.00 86.50 84 LYS A C 1
ATOM 705 O O . LYS A 1 84 ? -17.127 -1.473 19.190 1.00 86.50 84 LYS A O 1
ATOM 710 N N . LEU A 1 85 ? -15.778 -1.043 17.456 1.00 85.25 85 LEU A N 1
ATOM 711 C CA . LEU A 1 85 ? -14.988 -0.036 18.161 1.00 85.25 85 LEU A CA 1
ATOM 712 C C . LEU A 1 85 ? -15.812 1.230 18.446 1.00 85.25 85 LEU A C 1
ATOM 714 O O . LEU A 1 85 ? -15.608 1.870 19.477 1.00 85.25 85 LEU A O 1
ATOM 718 N N . GLU A 1 86 ? -16.729 1.605 17.554 1.00 82.19 86 GLU A N 1
ATOM 719 C CA . GLU A 1 86 ? -17.601 2.765 17.745 1.00 82.19 86 GLU A CA 1
ATOM 720 C C . GLU A 1 86 ? -18.684 2.546 18.804 1.00 82.19 86 GLU A C 1
ATOM 722 O O . GLU A 1 86 ? -19.014 3.500 19.506 1.00 82.19 86 GLU A O 1
ATOM 727 N N . GLU A 1 87 ? -19.164 1.309 18.952 1.00 85.81 87 GLU A N 1
ATOM 728 C CA . GLU A 1 87 ? -20.095 0.867 20.003 1.00 85.81 87 GLU A CA 1
ATOM 729 C C . GLU A 1 87 ? -19.435 0.766 21.391 1.00 85.81 87 GLU A C 1
ATOM 731 O O . GLU A 1 87 ? -20.107 0.714 22.421 1.00 85.81 87 GLU A O 1
ATOM 736 N N . THR A 1 88 ? -18.102 0.744 21.438 1.00 86.25 88 THR A N 1
ATOM 737 C CA . THR A 1 88 ? -17.333 0.645 22.679 1.00 86.25 88 THR A CA 1
ATOM 738 C C . THR A 1 88 ? -17.253 2.004 23.389 1.00 86.25 88 THR A C 1
ATOM 740 O O . THR A 1 88 ? -17.272 3.063 22.761 1.00 86.25 88 THR A O 1
ATOM 743 N N . GLY A 1 89 ? -17.113 2.002 24.720 1.00 85.00 89 GLY A N 1
ATOM 744 C CA . GLY A 1 89 ? -17.076 3.230 25.521 1.00 85.00 89 GLY A CA 1
ATOM 745 C C . GLY A 1 89 ? -16.046 4.270 25.044 1.00 85.00 89 GLY A C 1
ATOM 746 O O . GLY A 1 89 ? -14.918 3.940 24.667 1.00 85.00 89 GLY A O 1
ATOM 747 N N . THR A 1 90 ? -16.418 5.553 25.131 1.00 83.44 90 THR A N 1
ATOM 748 C CA . THR A 1 90 ? -15.686 6.696 24.550 1.00 83.44 90 THR A CA 1
ATOM 749 C C . THR A 1 90 ? -14.204 6.745 24.923 1.00 83.44 90 THR A C 1
ATOM 751 O O . THR A 1 90 ? -13.369 7.027 24.067 1.00 83.44 90 THR A O 1
ATOM 754 N N . LYS A 1 91 ? -13.851 6.430 26.177 1.00 84.25 91 LYS A N 1
ATOM 755 C CA . LYS A 1 91 ? -12.450 6.431 26.636 1.00 84.25 91 LYS A CA 1
ATOM 756 C C . LYS A 1 91 ? -11.608 5.395 25.885 1.00 84.25 91 LYS A C 1
ATOM 758 O O . LYS A 1 91 ? -10.566 5.738 25.341 1.00 84.25 91 LYS A O 1
ATOM 763 N N . LEU A 1 92 ? -12.094 4.155 25.799 1.00 86.19 92 LEU A N 1
ATOM 764 C CA . LEU A 1 92 ? -11.391 3.058 25.131 1.00 86.19 92 LEU A CA 1
ATOM 765 C C . LEU A 1 92 ? -11.311 3.284 23.615 1.00 86.19 92 LEU A C 1
ATOM 767 O O . LEU A 1 92 ? -10.249 3.102 23.022 1.00 86.19 92 LEU A O 1
ATOM 771 N N . ARG A 1 93 ? -12.393 3.777 23.001 1.00 86.88 93 ARG A N 1
ATOM 772 C CA . ARG A 1 93 ? -12.418 4.187 21.589 1.00 86.88 93 ARG A CA 1
ATOM 773 C C . ARG A 1 93 ? -11.329 5.214 21.270 1.00 86.88 93 ARG A C 1
ATOM 775 O O . ARG A 1 93 ? -10.590 5.038 20.302 1.00 86.88 93 ARG A O 1
ATOM 782 N N . VAL A 1 94 ? -11.225 6.282 22.065 1.00 86.12 94 VAL A N 1
ATOM 783 C CA . VAL A 1 94 ? -10.215 7.335 21.865 1.00 86.12 94 VAL A CA 1
ATOM 784 C C . VAL A 1 94 ? -8.807 6.783 22.074 1.00 86.12 94 VAL A C 1
ATOM 786 O O . VAL A 1 94 ? -7.943 7.035 21.240 1.00 86.12 94 VAL A O 1
ATOM 789 N N . SER A 1 95 ? -8.581 5.977 23.116 1.00 89.00 95 SER A N 1
ATOM 790 C CA . SER A 1 95 ? -7.278 5.350 23.364 1.00 89.00 95 SER A CA 1
ATOM 791 C C . SER A 1 95 ? -6.825 4.456 22.207 1.00 89.00 95 SER A C 1
ATOM 793 O O . SER A 1 95 ? -5.683 4.566 21.771 1.00 89.00 95 SER A O 1
ATOM 795 N N . ILE A 1 96 ? -7.711 3.615 21.661 1.00 89.69 96 ILE A N 1
ATOM 796 C CA . ILE A 1 96 ? -7.384 2.735 20.528 1.00 89.69 96 ILE A CA 1
ATOM 797 C C . ILE A 1 96 ? -7.093 3.556 19.269 1.00 89.69 96 ILE A C 1
ATOM 799 O O . ILE A 1 96 ? -6.086 3.324 18.603 1.00 89.69 96 ILE A O 1
ATOM 803 N N . LYS A 1 97 ? -7.928 4.554 18.951 1.00 89.06 97 LYS A N 1
ATOM 804 C CA . LYS A 1 97 ? -7.693 5.436 17.797 1.00 89.06 97 LYS A CA 1
ATOM 805 C C . LYS A 1 97 ? -6.366 6.191 17.923 1.00 89.06 97 LYS A C 1
ATOM 807 O O . LYS A 1 97 ? -5.611 6.239 16.956 1.00 89.06 97 LYS A O 1
ATOM 812 N N . ALA A 1 98 ? -6.058 6.721 19.107 1.00 89.75 98 ALA A N 1
ATOM 813 C CA . ALA A 1 98 ? -4.791 7.394 19.379 1.00 89.75 98 ALA A CA 1
ATOM 814 C C . ALA A 1 98 ? -3.597 6.442 19.226 1.00 89.75 98 ALA A C 1
ATOM 816 O O . ALA A 1 98 ? -2.615 6.801 18.582 1.00 89.75 98 ALA A O 1
ATOM 817 N N . ALA A 1 99 ? -3.700 5.209 19.733 1.00 93.00 99 ALA A N 1
ATOM 818 C CA . ALA A 1 99 ? -2.662 4.197 19.566 1.00 93.00 99 ALA A CA 1
ATOM 819 C C . ALA A 1 99 ? -2.401 3.886 18.083 1.00 93.00 99 ALA A C 1
ATOM 821 O O . ALA A 1 99 ? -1.247 3.867 17.661 1.00 93.00 99 ALA A O 1
ATOM 822 N N . ILE A 1 100 ? -3.451 3.720 17.268 1.00 92.06 100 ILE A N 1
ATOM 823 C CA . ILE A 1 100 ? -3.286 3.468 15.828 1.00 92.06 100 ILE A CA 1
ATOM 824 C C . ILE A 1 100 ? -2.622 4.662 15.129 1.00 92.06 100 ILE A C 1
ATOM 826 O O . ILE A 1 100 ? -1.739 4.459 14.298 1.00 92.06 100 ILE A O 1
ATOM 830 N N . VAL A 1 101 ? -3.002 5.899 15.472 1.00 92.44 101 VAL A N 1
ATOM 831 C CA . VAL A 1 101 ? -2.372 7.110 14.920 1.00 92.44 101 VAL A CA 1
ATOM 832 C C . VAL A 1 101 ? -0.887 7.161 15.276 1.00 92.44 101 VAL A C 1
ATOM 834 O O . VAL A 1 101 ? -0.066 7.379 14.389 1.00 92.44 101 VAL A O 1
ATOM 837 N N . ILE A 1 102 ? -0.526 6.903 16.536 1.00 94.06 102 ILE A N 1
ATOM 838 C CA . ILE A 1 102 ? 0.875 6.877 16.977 1.00 94.06 102 ILE A CA 1
ATOM 839 C C . ILE A 1 102 ? 1.659 5.816 16.199 1.00 94.06 102 ILE A C 1
ATOM 841 O O . ILE A 1 102 ? 2.722 6.121 15.667 1.00 94.06 102 ILE A O 1
ATOM 845 N N . VAL A 1 103 ? 1.124 4.598 16.061 1.00 95.19 103 VAL A N 1
ATOM 846 C CA . VAL A 1 103 ? 1.768 3.531 15.278 1.00 95.19 103 VAL A CA 1
ATOM 847 C C . VAL A 1 103 ? 1.951 3.954 13.819 1.00 95.19 103 VAL A C 1
ATOM 849 O O . VAL A 1 103 ? 3.042 3.799 13.277 1.00 95.19 103 VAL A O 1
ATOM 852 N N . CYS A 1 104 ? 0.930 4.544 13.193 1.00 94.31 104 CYS A N 1
ATOM 853 C CA . CYS A 1 104 ? 1.023 5.047 11.821 1.00 94.31 104 CYS A CA 1
ATOM 854 C C . CYS A 1 104 ? 2.128 6.103 11.669 1.00 94.31 104 CYS A C 1
ATOM 856 O O . CYS A 1 104 ? 2.879 6.056 10.698 1.00 94.31 104 CYS A O 1
ATOM 858 N N . LEU A 1 105 ? 2.257 7.025 12.628 1.00 93.94 105 LEU A N 1
ATOM 859 C CA . LEU A 1 105 ? 3.299 8.056 12.624 1.00 93.94 105 LEU A CA 1
ATOM 860 C C . LEU A 1 105 ? 4.699 7.468 12.825 1.00 93.94 105 LEU A C 1
ATOM 862 O O . LEU A 1 105 ? 5.628 7.875 12.134 1.00 93.94 105 LEU A O 1
ATOM 866 N N . VAL A 1 106 ? 4.854 6.490 13.722 1.00 95.69 106 VAL A N 1
ATOM 867 C CA . VAL A 1 106 ? 6.133 5.794 13.929 1.00 95.69 106 VAL A CA 1
ATOM 868 C C . VAL A 1 106 ? 6.547 5.054 12.659 1.00 95.69 106 VAL A C 1
ATOM 870 O O . VAL A 1 106 ? 7.678 5.209 12.209 1.00 95.69 106 VAL A O 1
ATOM 873 N N . VAL A 1 107 ? 5.639 4.300 12.034 1.00 95.12 107 VAL A N 1
ATOM 874 C CA . VAL A 1 107 ? 5.935 3.595 10.777 1.00 95.12 107 VAL A CA 1
ATOM 875 C C . VAL A 1 107 ? 6.247 4.586 9.653 1.00 95.12 107 VAL A C 1
ATOM 877 O O . VAL A 1 107 ? 7.193 4.356 8.905 1.00 95.12 107 VAL A O 1
ATOM 880 N N . ALA A 1 108 ? 5.520 5.705 9.556 1.00 93.50 108 ALA A N 1
ATOM 881 C CA . ALA A 1 108 ? 5.807 6.761 8.582 1.00 93.50 108 ALA A CA 1
ATOM 882 C C . ALA A 1 108 ? 7.211 7.344 8.777 1.00 93.50 108 ALA A C 1
ATOM 884 O O . ALA A 1 108 ? 7.947 7.515 7.808 1.00 93.50 108 ALA A O 1
ATOM 885 N N . TYR A 1 109 ? 7.588 7.616 10.028 1.00 93.38 109 TYR A N 1
ATOM 886 C CA . TYR A 1 109 ? 8.906 8.133 10.378 1.00 93.38 109 TYR A CA 1
ATOM 887 C C . TYR A 1 109 ? 10.015 7.140 10.021 1.00 93.38 109 TYR A C 1
ATOM 889 O O . TYR A 1 109 ? 10.994 7.521 9.387 1.00 93.38 109 TYR A O 1
ATOM 897 N N . LEU A 1 110 ? 9.845 5.858 10.363 1.00 93.38 110 LEU A N 1
ATOM 898 C CA . LEU A 1 110 ? 10.809 4.815 10.006 1.00 93.38 110 LEU A CA 1
ATOM 899 C C . LEU A 1 110 ? 10.928 4.673 8.484 1.00 93.38 110 LEU A C 1
ATOM 901 O O . LEU A 1 110 ? 12.034 4.607 7.959 1.00 93.38 110 LEU A O 1
ATOM 905 N N . TRP A 1 111 ? 9.811 4.672 7.758 1.00 93.12 111 TRP A N 1
ATOM 906 C CA . TRP A 1 111 ? 9.839 4.602 6.299 1.00 93.12 111 TRP A CA 1
ATOM 907 C C . TRP A 1 111 ? 10.547 5.817 5.685 1.00 93.12 111 TRP A C 1
ATOM 909 O O . TRP A 1 111 ? 11.379 5.666 4.794 1.00 93.12 111 TRP A O 1
ATOM 919 N N . TYR A 1 112 ? 10.291 7.017 6.204 1.00 90.56 112 TYR A N 1
ATOM 920 C CA . TYR A 1 112 ? 10.987 8.224 5.774 1.00 90.56 112 TYR A CA 1
ATOM 921 C C . TYR A 1 112 ? 12.502 8.139 6.026 1.00 90.56 112 TYR A C 1
ATOM 923 O O . TYR A 1 112 ? 13.297 8.416 5.129 1.00 90.56 112 TYR A O 1
ATOM 931 N N . GLU A 1 113 ? 12.914 7.710 7.219 1.00 91.06 113 GLU A N 1
ATOM 932 C CA . GLU A 1 113 ? 14.329 7.647 7.593 1.00 91.06 113 GLU A CA 1
ATOM 933 C C . GLU A 1 113 ? 15.098 6.575 6.811 1.00 91.06 113 GLU A C 1
ATOM 935 O O . GLU A 1 113 ? 16.207 6.829 6.348 1.00 91.06 113 GLU A O 1
ATOM 940 N N . TYR A 1 114 ? 14.508 5.388 6.644 1.00 88.12 114 TYR A N 1
ATOM 941 C CA . TYR A 1 114 ? 15.190 4.226 6.068 1.00 88.12 114 TYR A CA 1
ATOM 942 C C . TYR A 1 114 ? 14.963 4.036 4.568 1.00 88.12 114 TYR A C 1
ATOM 944 O O . TYR A 1 114 ? 15.741 3.325 3.940 1.00 88.12 114 TYR A O 1
ATOM 952 N N . VAL A 1 115 ? 13.909 4.620 3.988 1.00 88.50 115 VAL A N 1
ATOM 953 C CA . VAL A 1 115 ? 13.570 4.445 2.566 1.00 88.50 115 VAL A CA 1
ATOM 954 C C . VAL A 1 115 ? 13.668 5.764 1.809 1.00 88.50 115 VAL A C 1
ATOM 956 O O . VAL A 1 115 ? 14.356 5.809 0.798 1.00 88.50 115 VAL A O 1
ATOM 959 N N . CYS A 1 116 ? 13.055 6.859 2.277 1.00 83.94 116 CYS A N 1
ATOM 960 C CA . CYS A 1 116 ? 13.098 8.128 1.526 1.00 83.94 116 CYS A CA 1
ATOM 961 C C . CYS A 1 116 ? 14.488 8.762 1.444 1.00 83.94 116 CYS A C 1
ATOM 963 O O . CYS A 1 116 ? 14.764 9.463 0.477 1.00 83.94 116 CYS A O 1
ATOM 965 N N . LYS A 1 117 ? 15.345 8.555 2.448 1.00 87.94 117 LYS A N 1
ATOM 966 C CA . LYS A 1 117 ? 16.707 9.113 2.464 1.00 87.94 117 LYS A CA 1
ATOM 967 C C . LYS A 1 117 ? 17.727 8.296 1.665 1.00 87.94 117 LYS A C 1
ATOM 969 O O . LYS A 1 117 ? 18.901 8.662 1.646 1.00 87.94 117 LYS A O 1
ATOM 974 N N . LEU A 1 118 ? 17.319 7.189 1.045 1.00 87.56 118 LEU A N 1
ATOM 975 C CA . LEU A 1 118 ? 18.210 6.423 0.179 1.00 87.56 118 LEU A CA 1
ATOM 976 C C . LEU A 1 118 ? 18.578 7.219 -1.072 1.00 87.56 118 LEU A C 1
ATOM 978 O O . LEU A 1 118 ? 17.813 8.049 -1.557 1.00 87.56 118 LEU A O 1
ATOM 982 N N . ASP A 1 119 ? 19.747 6.895 -1.616 1.00 90.62 119 ASP A N 1
ATOM 983 C CA . ASP A 1 119 ? 20.153 7.375 -2.930 1.00 90.62 119 ASP A CA 1
ATOM 984 C C . ASP A 1 119 ? 19.127 6.967 -4.002 1.00 90.62 119 ASP A C 1
ATOM 986 O O . ASP A 1 119 ? 18.509 5.901 -3.898 1.00 90.62 119 ASP A O 1
ATOM 990 N N . HIS A 1 120 ? 18.951 7.806 -5.026 1.00 83.19 120 HIS A N 1
ATOM 991 C CA . HIS A 1 120 ? 17.912 7.665 -6.047 1.00 83.19 120 HIS A CA 1
ATOM 992 C C . HIS A 1 120 ? 17.872 6.267 -6.685 1.00 83.19 120 HIS A C 1
ATOM 994 O O . HIS A 1 120 ? 16.789 5.690 -6.847 1.00 83.19 120 HIS A O 1
ATOM 1000 N N . ASP A 1 121 ? 19.035 5.682 -6.979 1.00 84.12 121 ASP A N 1
ATOM 1001 C CA . ASP A 1 121 ? 19.126 4.368 -7.624 1.00 84.12 121 ASP A CA 1
ATOM 1002 C C . ASP A 1 121 ? 18.688 3.238 -6.693 1.00 84.12 121 ASP A C 1
ATOM 1004 O O . ASP A 1 121 ? 18.052 2.260 -7.100 1.00 84.12 121 ASP A O 1
ATOM 1008 N N . THR A 1 122 ? 19.030 3.366 -5.414 1.00 86.50 122 THR A N 1
ATOM 1009 C CA . THR A 1 122 ? 18.687 2.368 -4.402 1.00 86.50 122 THR A CA 1
ATOM 1010 C C . THR A 1 122 ? 17.212 2.502 -4.030 1.00 86.50 122 THR A C 1
ATOM 1012 O O . THR A 1 122 ? 16.495 1.502 -3.981 1.00 86.50 122 THR A O 1
ATOM 1015 N N . TYR A 1 123 ? 16.726 3.733 -3.866 1.00 86.94 123 TYR A N 1
ATOM 1016 C CA . TYR A 1 123 ? 15.318 4.040 -3.647 1.00 86.94 123 TYR A CA 1
ATOM 1017 C C . TYR A 1 123 ? 14.443 3.471 -4.764 1.00 86.94 123 TYR A C 1
ATOM 1019 O O . TYR A 1 123 ? 13.494 2.751 -4.473 1.00 86.94 123 TYR A O 1
ATOM 1027 N N . SER A 1 124 ? 14.791 3.702 -6.032 1.00 84.69 124 SER A N 1
ATOM 1028 C CA . SER A 1 124 ? 14.000 3.230 -7.176 1.00 84.69 124 SER A CA 1
ATOM 1029 C C . SER A 1 124 ? 13.851 1.703 -7.211 1.00 84.69 124 SER A C 1
ATOM 1031 O O . SER A 1 124 ? 12.805 1.194 -7.607 1.00 84.69 124 SER A O 1
ATOM 1033 N N . LYS A 1 125 ? 14.854 0.953 -6.732 1.00 86.56 125 LYS A N 1
ATOM 1034 C CA . LYS A 1 125 ? 14.784 -0.516 -6.618 1.00 86.56 125 LYS A CA 1
ATOM 1035 C C . LYS A 1 125 ? 13.854 -0.980 -5.498 1.00 86.56 125 LYS A C 1
ATOM 1037 O O . LYS A 1 125 ? 13.140 -1.966 -5.668 1.00 86.56 125 LYS A O 1
ATOM 1042 N N . TYR A 1 126 ? 13.860 -0.290 -4.357 1.00 87.50 126 TYR A N 1
ATOM 1043 C CA . TYR A 1 126 ? 13.023 -0.636 -3.200 1.00 87.50 126 TYR A CA 1
ATOM 1044 C C . TYR A 1 126 ? 11.615 -0.039 -3.259 1.00 87.50 126 TYR A C 1
ATOM 1046 O O . TYR A 1 126 ? 10.707 -0.544 -2.593 1.00 87.50 126 TYR A O 1
ATOM 1054 N N . HIS A 1 127 ? 11.413 1.015 -4.048 1.00 87.75 127 HIS A N 1
ATOM 1055 C CA . HIS A 1 127 ? 10.157 1.747 -4.132 1.00 87.75 127 HIS A CA 1
ATOM 1056 C C . HIS A 1 127 ? 8.961 0.831 -4.439 1.00 87.75 127 HIS A C 1
ATOM 1058 O O . HIS A 1 127 ? 8.026 0.840 -3.639 1.00 87.75 127 HIS A O 1
ATOM 1064 N N . PRO A 1 128 ? 9.000 -0.070 -5.444 1.00 87.69 128 PRO A N 1
ATOM 1065 C CA . PRO A 1 128 ? 7.862 -0.944 -5.739 1.00 87.69 128 PRO A CA 1
ATOM 1066 C C . PRO A 1 128 ? 7.443 -1.844 -4.573 1.00 87.69 128 PRO A C 1
ATOM 1068 O O . PRO A 1 128 ? 6.272 -2.188 -4.432 1.00 87.69 128 PRO A O 1
ATOM 1071 N N . TYR A 1 129 ? 8.395 -2.231 -3.722 1.00 87.75 129 TYR A N 1
ATOM 1072 C CA . TYR A 1 129 ? 8.160 -3.124 -2.587 1.00 87.75 129 TYR A CA 1
ATOM 1073 C C . TYR A 1 129 ? 7.659 -2.398 -1.339 1.00 87.75 129 TYR A C 1
ATOM 1075 O O . TYR A 1 129 ? 7.106 -3.030 -0.439 1.00 87.75 129 TYR A O 1
ATOM 1083 N N . THR A 1 130 ? 7.869 -1.085 -1.263 1.00 90.38 130 THR A N 1
ATOM 1084 C CA . THR A 1 130 ? 7.639 -0.287 -0.054 1.00 90.38 130 THR A CA 1
ATOM 1085 C C . THR A 1 130 ? 6.623 0.838 -0.252 1.00 90.38 130 THR A C 1
ATOM 1087 O O . THR A 1 130 ? 6.135 1.375 0.739 1.00 90.38 130 THR A O 1
ATOM 1090 N N . SER A 1 131 ? 6.241 1.164 -1.493 1.00 88.38 131 SER A N 1
ATOM 1091 C CA . SER A 1 131 ? 5.314 2.254 -1.838 1.00 88.38 131 SER A CA 1
ATOM 1092 C C . SER A 1 131 ? 3.910 2.076 -1.257 1.00 88.38 131 SER A C 1
ATOM 1094 O O . SER A 1 131 ? 3.209 3.052 -0.991 1.00 88.38 131 SER A O 1
ATOM 1096 N N . TRP A 1 132 ? 3.502 0.840 -0.970 1.00 90.69 132 TRP A N 1
ATOM 1097 C CA . TRP A 1 132 ? 2.225 0.567 -0.320 1.00 90.69 132 TRP A CA 1
ATOM 1098 C C . TRP A 1 132 ? 2.170 1.056 1.135 1.00 90.69 132 TRP A C 1
ATOM 1100 O O . TRP A 1 132 ? 1.084 1.356 1.620 1.00 90.69 132 TRP A O 1
ATOM 1110 N N . ILE A 1 133 ? 3.310 1.196 1.822 1.00 91.69 133 ILE A N 1
ATOM 1111 C CA . ILE A 1 133 ? 3.383 1.627 3.227 1.00 91.69 133 ILE A CA 1
ATOM 1112 C C . ILE A 1 133 ? 2.797 3.037 3.424 1.00 91.69 133 ILE A C 1
ATOM 1114 O O . ILE A 1 133 ? 1.851 3.172 4.207 1.00 91.69 133 ILE A O 1
ATOM 1118 N N . PRO A 1 134 ? 3.274 4.095 2.732 1.00 90.94 134 PRO A N 1
ATOM 1119 C CA . PRO A 1 134 ? 2.694 5.432 2.875 1.00 90.94 134 PRO A CA 1
ATOM 1120 C C . PRO A 1 134 ? 1.218 5.485 2.454 1.00 90.94 134 PRO A C 1
ATOM 1122 O O . PRO A 1 134 ? 0.428 6.196 3.077 1.00 90.94 134 PRO A O 1
ATOM 1125 N N . ILE A 1 135 ? 0.810 4.692 1.458 1.00 90.69 135 ILE A N 1
ATOM 1126 C CA . ILE A 1 135 ? -0.587 4.606 1.005 1.00 90.69 135 ILE A CA 1
ATOM 1127 C C . ILE A 1 135 ? -1.473 4.001 2.102 1.00 90.69 135 ILE A C 1
ATOM 1129 O O . ILE A 1 135 ? -2.514 4.564 2.447 1.00 90.69 135 ILE A O 1
ATOM 1133 N N . SER A 1 136 ? -1.040 2.896 2.707 1.00 91.25 136 SER A N 1
ATOM 1134 C CA . SER A 1 136 ? -1.706 2.257 3.841 1.00 91.25 136 SER A CA 1
ATOM 1135 C C . SER A 1 136 ? -1.842 3.202 5.032 1.00 91.25 136 SER A C 1
ATOM 1137 O O . SER A 1 136 ? -2.921 3.304 5.615 1.00 91.25 136 SER A O 1
ATOM 1139 N N . ILE A 1 137 ? -0.777 3.936 5.366 1.00 92.44 137 ILE A N 1
ATOM 1140 C CA . ILE A 1 137 ? -0.778 4.936 6.442 1.00 92.44 137 ILE A CA 1
ATOM 1141 C C . ILE A 1 137 ? -1.810 6.030 6.160 1.00 92.44 137 ILE A C 1
ATOM 1143 O O . ILE A 1 137 ? -2.632 6.337 7.025 1.00 92.44 137 ILE A O 1
ATOM 1147 N N . TYR A 1 138 ? -1.819 6.576 4.941 1.00 90.19 138 TYR A N 1
ATOM 1148 C CA . TYR A 1 138 ? -2.788 7.589 4.532 1.00 90.19 138 TYR A CA 1
ATOM 1149 C C . TYR A 1 138 ? -4.234 7.090 4.668 1.00 90.19 138 TYR A C 1
ATOM 1151 O O . TYR A 1 138 ? -5.075 7.781 5.248 1.00 90.19 138 TYR A O 1
ATOM 1159 N N . ILE A 1 139 ? -4.527 5.875 4.189 1.00 89.00 139 ILE A N 1
ATOM 1160 C CA . ILE A 1 139 ? -5.861 5.264 4.285 1.00 89.00 139 ILE A CA 1
ATOM 1161 C C . ILE A 1 139 ? -6.269 5.079 5.755 1.00 89.00 139 ILE A C 1
ATOM 1163 O O . ILE A 1 139 ? -7.383 5.451 6.133 1.00 89.00 139 ILE A O 1
ATOM 1167 N N . CYS A 1 140 ? -5.380 4.549 6.599 1.00 88.25 140 CYS A N 1
ATOM 1168 C CA . CYS A 1 140 ? -5.639 4.340 8.025 1.00 88.25 140 CYS A CA 1
ATOM 1169 C C . CYS A 1 140 ? -5.953 5.656 8.750 1.00 88.25 140 CYS A C 1
ATOM 1171 O O . CYS A 1 140 ? -6.992 5.770 9.406 1.00 88.25 140 CYS A O 1
ATOM 1173 N N . LEU A 1 141 ? -5.097 6.669 8.591 1.00 87.19 141 LEU A N 1
ATOM 1174 C CA . LEU A 1 141 ? -5.279 7.977 9.225 1.00 87.19 141 LEU A CA 1
ATOM 1175 C C . LEU A 1 141 ? -6.571 8.654 8.756 1.00 87.19 141 LEU A C 1
ATOM 1177 O O . LEU A 1 141 ? -7.334 9.176 9.575 1.00 87.19 141 LEU A O 1
ATOM 1181 N N . ARG A 1 142 ? -6.863 8.595 7.452 1.00 83.75 142 ARG A N 1
ATOM 1182 C CA . ARG A 1 142 ? -8.095 9.144 6.877 1.00 83.75 142 ARG A CA 1
ATOM 1183 C C . ARG A 1 142 ? -9.346 8.486 7.461 1.00 83.75 142 ARG A C 1
ATOM 1185 O O . ARG A 1 142 ? -10.269 9.201 7.842 1.00 83.75 142 ARG A O 1
ATOM 1192 N N . ASN A 1 143 ? -9.375 7.157 7.560 1.00 82.06 143 ASN A N 1
ATOM 1193 C CA . ASN A 1 143 ? -10.544 6.420 8.052 1.00 82.06 143 ASN A CA 1
ATOM 1194 C C . ASN A 1 143 ? -10.792 6.627 9.555 1.00 82.06 143 ASN A C 1
ATOM 1196 O O . ASN A 1 143 ? -11.938 6.704 9.991 1.00 82.06 143 ASN A O 1
ATOM 1200 N N . ILE A 1 144 ? -9.741 6.790 10.362 1.00 76.62 144 ILE A N 1
ATOM 1201 C CA . ILE A 1 144 ? -9.876 7.039 11.809 1.00 76.62 144 ILE A CA 1
ATOM 1202 C C . ILE A 1 144 ? -10.413 8.448 12.097 1.00 76.62 144 ILE A C 1
ATOM 1204 O O . ILE A 1 144 ? -11.199 8.641 13.034 1.00 76.62 144 ILE A O 1
ATOM 1208 N N . THR A 1 145 ? -10.026 9.409 11.256 1.00 68.38 145 THR A N 1
ATOM 1209 C CA . THR A 1 145 ? -10.339 10.844 11.361 1.00 68.38 145 THR A CA 1
ATOM 1210 C C . THR A 1 145 ? -11.717 11.194 10.771 1.00 68.38 145 THR A C 1
ATOM 1212 O O . THR A 1 145 ? -12.132 12.348 10.810 1.00 68.38 145 THR A O 1
ATOM 1215 N N . GLN A 1 146 ? -12.487 10.216 10.274 1.00 59.56 146 GLN A N 1
ATOM 1216 C CA . GL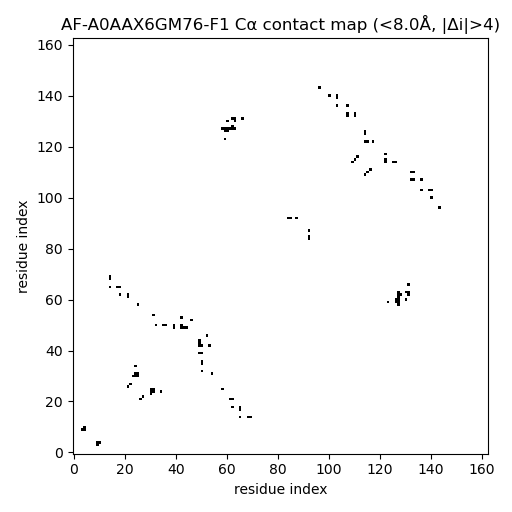N A 1 146 ? -13.812 10.418 9.661 1.00 59.56 146 GLN A CA 1
ATOM 1217 C C . GLN A 1 146 ? -14.792 11.217 10.556 1.00 59.56 146 GLN A C 1
ATOM 1219 O O . GLN A 1 146 ? -15.612 11.968 10.038 1.00 59.56 146 GLN A O 1
ATOM 1224 N N . GLN A 1 147 ? -14.662 11.164 11.891 1.00 54.25 147 GLN A N 1
ATOM 1225 C CA . GLN A 1 147 ? -15.464 11.999 12.805 1.00 54.25 147 GLN A CA 1
ATOM 1226 C C . GLN A 1 147 ? -15.225 13.508 12.652 1.00 54.25 147 GLN A C 1
ATOM 1228 O O . GLN A 1 147 ? -16.160 14.284 12.829 1.00 54.25 147 GLN A O 1
ATOM 1233 N N . PHE A 1 148 ? -14.018 13.936 12.277 1.00 50.84 148 PHE A N 1
ATOM 1234 C CA . PHE A 1 148 ? -13.749 15.349 12.005 1.00 50.84 148 PHE A CA 1
ATOM 1235 C C . PHE A 1 148 ? -14.483 15.825 10.747 1.00 50.84 148 PHE A C 1
ATOM 1237 O O . PHE A 1 148 ? -14.940 16.961 10.713 1.00 50.84 148 PHE A O 1
ATOM 1244 N N . ARG A 1 149 ? -14.691 14.945 9.753 1.00 51.44 149 ARG A N 1
ATOM 1245 C CA . ARG A 1 149 ? -15.487 15.269 8.557 1.00 51.44 149 ARG A CA 1
ATOM 1246 C C . ARG A 1 149 ? -16.962 15.474 8.889 1.00 51.44 149 ARG A C 1
ATOM 1248 O O . ARG A 1 149 ? -17.566 16.399 8.358 1.00 51.44 149 ARG A O 1
ATOM 1255 N N . SER A 1 150 ? -17.522 14.662 9.787 1.00 52.38 150 SER A N 1
ATOM 1256 C CA . SER A 1 150 ? -18.907 14.834 10.237 1.00 52.38 150 SER A CA 1
ATOM 1257 C C . SER A 1 150 ? -19.093 16.122 11.041 1.00 52.38 150 SER A C 1
ATOM 1259 O O . SER A 1 150 ? -20.064 16.823 10.803 1.00 52.38 150 SER A O 1
ATOM 1261 N N . CYS A 1 151 ? -18.151 16.497 11.918 1.00 53.72 151 CYS A N 1
ATOM 1262 C CA . CYS A 1 151 ? -18.226 17.780 12.631 1.00 53.72 151 CYS A CA 1
ATOM 1263 C C . CYS A 1 151 ? -18.159 18.986 11.685 1.00 53.72 151 CYS A C 1
ATOM 1265 O O . CYS A 1 151 ? -18.931 19.924 11.854 1.00 53.72 151 CYS A O 1
ATOM 1267 N N . THR A 1 152 ? -17.281 18.960 10.675 1.00 56.41 152 THR A N 1
ATOM 1268 C CA . THR A 1 152 ? -17.212 20.030 9.667 1.00 56.41 152 THR A CA 1
ATOM 1269 C C . THR A 1 152 ? -18.499 20.120 8.843 1.00 56.41 152 THR A C 1
ATOM 1271 O O . THR A 1 152 ? -18.969 21.220 8.581 1.00 56.41 152 THR A O 1
ATOM 1274 N N . LEU A 1 153 ? -19.103 18.985 8.469 1.00 56.03 153 LEU A N 1
ATOM 1275 C CA . LEU A 1 153 ? -20.381 18.964 7.749 1.00 56.03 153 LEU A CA 1
ATOM 1276 C C . LEU A 1 153 ? -21.543 19.467 8.614 1.00 56.03 153 LEU A C 1
ATOM 1278 O O . LEU A 1 153 ? -22.344 20.255 8.127 1.00 56.03 153 LEU A O 1
ATOM 1282 N N . THR A 1 154 ? -21.623 19.073 9.887 1.00 58.84 154 THR A N 1
ATOM 1283 C CA . THR A 1 154 ? -22.668 19.559 10.801 1.00 58.84 154 THR A CA 1
ATOM 1284 C C . THR A 1 154 ? -22.537 21.059 11.066 1.00 58.84 154 THR A C 1
ATOM 1286 O O . THR A 1 154 ? -23.553 21.743 11.068 1.00 58.84 154 THR A O 1
ATOM 1289 N N . LEU A 1 155 ? -21.313 21.581 11.221 1.00 55.50 155 LEU A N 1
ATOM 1290 C CA . LEU A 1 155 ? -21.065 23.025 11.350 1.00 55.50 155 LEU A CA 1
ATOM 1291 C C . LEU A 1 155 ? -21.471 23.803 10.090 1.00 55.50 155 LEU A C 1
ATOM 1293 O O . LEU A 1 155 ? -22.140 24.824 10.179 1.00 55.50 155 LEU A O 1
ATOM 1297 N N . LEU A 1 156 ? -21.123 23.304 8.901 1.00 59.03 156 LEU A N 1
ATOM 1298 C CA . LEU A 1 156 ? -21.505 23.958 7.643 1.00 59.03 156 LEU A CA 1
ATOM 1299 C C . LEU A 1 156 ? -23.017 23.903 7.381 1.00 59.03 156 LEU A C 1
ATOM 1301 O O . LEU A 1 156 ? -23.568 24.822 6.781 1.00 59.03 156 LEU A O 1
ATOM 1305 N N . VAL A 1 157 ? -23.692 22.836 7.817 1.00 67.25 157 VAL A N 1
ATOM 1306 C CA . VAL A 1 157 ? -25.154 22.709 7.724 1.00 67.25 157 VAL A CA 1
ATOM 1307 C C . VAL A 1 157 ? -25.861 23.601 8.748 1.00 67.25 157 VAL A C 1
ATOM 1309 O O . VAL A 1 157 ? -26.880 24.190 8.396 1.00 67.25 157 VAL A O 1
ATOM 1312 N N . SER A 1 158 ? -25.341 23.756 9.974 1.00 62.09 158 SER A N 1
ATOM 1313 C CA . SER A 1 158 ? -25.931 24.674 10.960 1.00 62.09 158 SER A CA 1
ATOM 1314 C C . SER A 1 158 ? -25.806 26.136 10.530 1.00 62.09 158 SER A C 1
ATOM 1316 O O . SER A 1 158 ? -26.793 26.861 10.584 1.00 62.09 158 SER A O 1
ATOM 1318 N N . ASP A 1 159 ? -24.654 26.541 9.988 1.00 59.34 159 ASP A N 1
ATOM 1319 C CA . ASP A 1 159 ? -24.431 27.908 9.480 1.00 59.34 159 ASP A CA 1
ATOM 1320 C C . ASP A 1 159 ? -25.227 28.223 8.194 1.00 59.34 159 ASP A C 1
ATOM 1322 O O . ASP A 1 159 ? -25.360 29.381 7.786 1.00 59.34 159 ASP A O 1
ATOM 1326 N N . GLY A 1 160 ? -25.734 27.192 7.511 1.00 58.66 160 GLY A N 1
ATOM 1327 C CA . GLY A 1 160 ? -26.605 27.318 6.340 1.00 58.66 160 GLY A CA 1
ATOM 1328 C C . GLY A 1 160 ? -28.097 27.415 6.668 1.00 58.66 160 GLY A C 1
ATOM 1329 O O . GLY A 1 160 ? -28.869 27.759 5.781 1.00 58.66 160 GLY A O 1
ATOM 1330 N N . LEU A 1 161 ? -28.501 27.109 7.907 1.00 57.31 161 LEU A N 1
ATOM 1331 C CA . LEU A 1 161 ? -29.898 27.117 8.367 1.00 57.31 161 LEU A CA 1
ATOM 1332 C C . LEU A 1 161 ? -30.270 28.394 9.144 1.00 57.31 161 LEU A C 1
ATOM 1334 O O . LEU A 1 161 ? -31.448 28.638 9.386 1.00 57.31 161 LEU A O 1
ATOM 1338 N N . GLU A 1 162 ? -29.274 29.205 9.518 1.00 55.47 162 GLU A N 1
ATOM 1339 C CA . GLU A 1 162 ? -29.440 30.525 10.151 1.00 55.47 162 GLU A CA 1
ATOM 1340 C C . GLU A 1 162 ? -29.424 31.703 9.146 1.00 55.47 162 GLU A C 1
ATOM 1342 O O . GLU A 1 162 ? -29.408 32.866 9.551 1.00 55.47 162 GLU A O 1
ATOM 1347 N N . ARG A 1 163 ? -29.449 31.424 7.835 1.00 46.94 163 ARG A N 1
ATOM 1348 C CA . ARG A 1 163 ? -29.622 32.408 6.749 1.00 46.94 163 ARG A CA 1
ATOM 1349 C C . ARG A 1 163 ? -30.904 32.148 5.974 1.00 46.94 163 ARG A C 1
ATOM 1351 O O . ARG A 1 163 ? -31.497 33.151 5.522 1.00 46.94 163 ARG A O 1
#

Foldseek 3Di:
DDPQVVPVVSLVVVLVVLVVVLCCCQVDPPNVCVVCVVVCVVQDPPDVVSSVVVSLVCQLASCVVSVVSVCVSCVVVVVVVVVVLVVDDPVSSVVVLVVLLVVLVVLVVCCCVPQVPDDPVVNSVCNNVCVVSVVVSVVSNCVSCVVVVVVVVVVVVVVVVVD

Sequence (163 aa):
MNKYNELGSVIAAKIFACFLVIVLIYEVPGVFDVVWSPFEFLLGSDYNPPMDEWRYRSGLDRYIWIVGMIYAYYHPTVERWLQKLEETGTKLRVSIKAAIVIVCLVVAYLWYEYVCKLDHDTYSKYHPYTSWIPISIYICLRNITQQFRSCTLTLLVSDGLER

Solvent-accessible surface area (backbone atoms only — not comparable to full-atom values): 9311 Å² total; per-residue (Å²): 131,70,85,66,80,76,42,65,68,55,54,50,50,49,52,50,50,52,50,51,52,49,46,50,37,71,71,39,85,65,43,42,56,68,71,44,54,88,52,46,88,75,51,63,84,88,44,94,62,42,64,60,54,48,49,51,64,59,49,42,56,64,46,48,63,56,52,49,54,51,48,63,68,44,41,70,55,54,51,51,55,48,51,56,44,68,76,39,61,69,69,60,36,50,52,53,55,49,51,53,50,51,50,42,51,52,53,50,50,51,46,43,65,71,45,68,68,43,56,69,75,60,29,60,70,48,35,33,82,49,56,57,54,64,54,50,40,51,54,53,54,54,63,72,47,46,63,58,55,51,52,53,50,52,52,55,53,54,67,61,71,80,111

Secondary structure (DSSP, 8-state):
--GGGS-HHHHHHHHHHHHHHHHHHHHSTTHHHHHHGGGGGGS-TTSSSHHHHHHHHHHHTTTHHHHHHHHHHHHHHHHHHHHHHHHS-HHHHHHHHHHHHHHHHHHHHHHIIIIITS-HHHHHHHHHHHTHHHHHHHHHHHHHTHHHHHHHHHHHHHHHH--

Mean predicted aligned error: 8.98 Å

InterPro domains:
  IPR012419 Cas1p, 10 TM acyl transferase domain [PF07779] (10-151)